Protein AF-A0A956NS89-F1 (afdb_monomer)

Radius of gyration: 17.62 Å; Cα contacts (8 Å, |Δi|>4): 141; chains: 1; bounding box: 43×29×49 Å

Structure (mmCIF, N/CA/C/O backbone):
data_AF-A0A956NS89-F1
#
_entry.id   AF-A0A956NS89-F1
#
loop_
_atom_site.group_PDB
_atom_site.id
_atom_site.type_symbol
_atom_site.label_atom_id
_atom_site.label_alt_id
_atom_site.label_comp_id
_atom_site.label_asym_id
_atom_site.label_entity_id
_atom_site.label_seq_id
_atom_site.pdbx_PDB_ins_code
_atom_site.Cartn_x
_atom_site.Cartn_y
_atom_site.Cartn_z
_atom_site.occupancy
_atom_site.B_iso_or_equiv
_atom_site.auth_seq_id
_atom_site.auth_comp_id
_atom_site.auth_asym_id
_atom_site.auth_atom_id
_atom_site.pdbx_PDB_model_num
ATOM 1 N N . PHE A 1 1 ? 0.420 -14.340 3.849 1.00 59.09 1 PHE A N 1
ATOM 2 C CA . PHE A 1 1 ? 0.986 -13.445 2.816 1.00 59.09 1 PHE A CA 1
ATOM 3 C C . PHE A 1 1 ? 2.464 -13.705 2.562 1.00 59.09 1 PHE A C 1
ATOM 5 O O . PHE A 1 1 ? 2.792 -14.062 1.443 1.00 59.09 1 PHE A O 1
ATOM 12 N N . VAL A 1 2 ? 3.336 -13.637 3.572 1.00 60.91 2 VAL A N 1
ATOM 13 C CA . VAL A 1 2 ? 4.790 -13.877 3.423 1.00 60.91 2 VAL A CA 1
ATOM 14 C C . VAL A 1 2 ? 5.117 -15.228 2.766 1.00 60.91 2 VAL A C 1
ATOM 16 O O . VAL A 1 2 ? 5.821 -15.266 1.764 1.00 60.91 2 VAL A O 1
ATOM 19 N N . LEU A 1 3 ? 4.505 -16.323 3.240 1.00 66.44 3 LEU A N 1
ATOM 20 C CA . LEU A 1 3 ? 4.665 -17.656 2.635 1.00 66.44 3 LEU A CA 1
ATOM 21 C C . LEU A 1 3 ? 4.230 -17.713 1.161 1.00 66.44 3 LEU A C 1
ATOM 23 O O . LEU A 1 3 ? 4.802 -18.464 0.383 1.00 66.44 3 LEU A O 1
ATOM 27 N N . ARG A 1 4 ? 3.252 -16.890 0.760 1.00 68.00 4 ARG A N 1
ATOM 28 C CA . ARG A 1 4 ? 2.780 -16.812 -0.629 1.00 68.00 4 ARG A CA 1
ATOM 29 C C . ARG A 1 4 ? 3.796 -16.101 -1.523 1.00 68.00 4 ARG A C 1
ATOM 31 O O . ARG A 1 4 ? 3.979 -16.515 -2.657 1.00 68.00 4 ARG A O 1
ATOM 38 N N . VAL A 1 5 ? 4.470 -15.067 -1.016 1.00 63.16 5 VAL A N 1
ATOM 39 C CA . VAL A 1 5 ? 5.537 -14.371 -1.755 1.00 63.16 5 VAL A CA 1
ATOM 40 C C . VAL A 1 5 ? 6.781 -15.243 -1.886 1.00 63.16 5 VAL A C 1
ATOM 42 O O . VAL A 1 5 ? 7.342 -15.323 -2.974 1.00 63.16 5 VAL A O 1
ATOM 45 N N . LEU A 1 6 ? 7.157 -15.969 -0.828 1.00 66.94 6 LEU A N 1
ATOM 46 C CA . LEU A 1 6 ? 8.232 -16.963 -0.900 1.00 66.94 6 LEU A CA 1
ATOM 47 C C . LEU A 1 6 ? 7.907 -18.080 -1.904 1.00 66.94 6 LEU A C 1
ATOM 49 O O . LEU A 1 6 ? 8.742 -18.406 -2.742 1.00 66.94 6 LEU A O 1
ATOM 53 N N . ALA A 1 7 ? 6.679 -18.609 -1.874 1.00 67.50 7 ALA A N 1
ATOM 54 C CA . ALA A 1 7 ? 6.222 -19.604 -2.842 1.00 67.50 7 ALA A CA 1
ATOM 55 C C . ALA A 1 7 ? 6.189 -19.053 -4.279 1.00 67.50 7 ALA A C 1
ATOM 57 O O . ALA A 1 7 ? 6.575 -19.756 -5.205 1.00 67.50 7 ALA A O 1
ATOM 58 N N . GLY A 1 8 ? 5.782 -17.793 -4.467 1.00 62.78 8 GLY A N 1
ATOM 59 C CA . GLY A 1 8 ? 5.792 -17.122 -5.766 1.00 62.78 8 GLY A CA 1
ATOM 60 C C . GLY A 1 8 ? 7.200 -16.983 -6.342 1.00 62.78 8 GLY A C 1
ATOM 61 O O . GLY A 1 8 ? 7.418 -17.367 -7.485 1.00 62.78 8 GLY A O 1
ATOM 62 N N . GLY A 1 9 ? 8.167 -16.512 -5.546 1.00 61.66 9 GLY A N 1
ATOM 63 C CA . GLY A 1 9 ? 9.564 -16.415 -5.984 1.00 61.66 9 GLY A CA 1
ATOM 64 C C . GLY A 1 9 ? 10.203 -17.775 -6.269 1.00 61.66 9 GLY A C 1
ATOM 65 O O . GLY A 1 9 ? 10.923 -17.908 -7.256 1.00 61.66 9 GLY A O 1
ATOM 66 N N . ALA A 1 10 ? 9.875 -18.802 -5.475 1.00 69.44 10 ALA A N 1
ATOM 67 C CA . ALA A 1 10 ? 10.300 -20.176 -5.739 1.00 69.44 10 ALA A CA 1
ATOM 68 C C . ALA A 1 10 ? 9.695 -20.734 -7.042 1.00 69.44 10 ALA A C 1
ATOM 70 O O . ALA A 1 10 ? 10.396 -21.389 -7.807 1.00 69.44 10 ALA A O 1
ATOM 71 N N . ALA A 1 11 ? 8.422 -20.438 -7.329 1.00 70.12 11 ALA A N 1
ATOM 72 C CA . ALA A 1 11 ? 7.727 -20.917 -8.524 1.00 70.12 11 ALA A CA 1
ATOM 73 C C . ALA A 1 11 ? 8.286 -20.335 -9.833 1.00 70.12 11 ALA A C 1
ATOM 75 O O . ALA A 1 11 ? 8.274 -21.017 -10.854 1.00 70.12 11 ALA A O 1
ATOM 76 N N . ILE A 1 12 ? 8.791 -19.097 -9.807 1.00 72.75 12 ILE A N 1
ATOM 77 C CA . ILE A 1 12 ? 9.407 -18.441 -10.976 1.00 72.75 12 ILE A CA 1
ATOM 78 C C . ILE A 1 12 ? 10.942 -18.489 -10.958 1.00 72.75 12 ILE A C 1
ATOM 80 O O . ILE A 1 12 ? 11.582 -17.871 -11.803 1.00 72.75 12 ILE A O 1
ATOM 84 N N . ASN A 1 13 ? 11.528 -19.208 -9.993 1.00 65.25 13 ASN A N 1
ATOM 85 C CA . ASN A 1 13 ? 12.972 -19.363 -9.805 1.00 65.25 13 ASN A CA 1
ATOM 86 C C . ASN A 1 13 ? 13.742 -18.023 -9.791 1.00 65.25 13 ASN A C 1
ATOM 88 O O . ASN A 1 13 ? 14.856 -17.916 -10.304 1.00 65.25 13 ASN A O 1
ATOM 92 N N . ALA A 1 14 ? 13.127 -16.980 -9.224 1.00 65.56 14 ALA A N 1
ATOM 93 C CA . ALA A 1 14 ? 13.692 -15.636 -9.176 1.00 65.56 14 ALA A CA 1
ATOM 94 C C . ALA A 1 14 ? 14.210 -15.313 -7.774 1.00 65.56 14 ALA A C 1
ATOM 96 O O . ALA A 1 14 ? 13.520 -15.516 -6.770 1.00 65.56 14 ALA A O 1
ATOM 97 N N . ALA A 1 15 ? 15.413 -14.739 -7.704 1.00 72.06 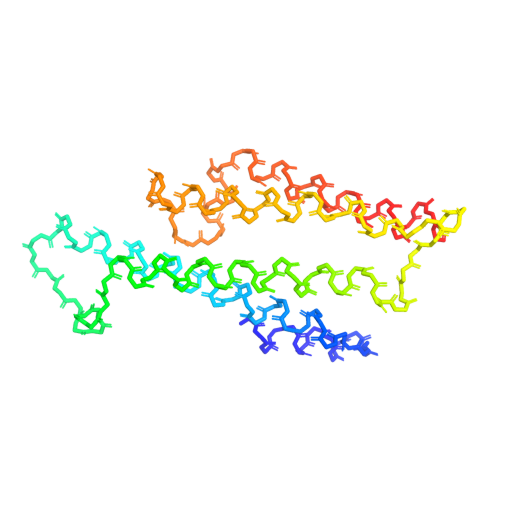15 ALA A N 1
ATOM 98 C CA . ALA A 1 15 ? 15.943 -14.197 -6.460 1.00 72.06 15 ALA A CA 1
ATOM 99 C C . ALA A 1 15 ? 15.060 -13.029 -5.987 1.00 72.06 15 ALA A C 1
ATOM 101 O O . ALA A 1 15 ? 15.006 -11.972 -6.620 1.00 72.06 15 ALA A O 1
ATOM 102 N N . ILE A 1 16 ? 14.355 -13.222 -4.871 1.00 73.31 16 ILE A N 1
ATOM 103 C CA . ILE A 1 16 ? 13.499 -12.188 -4.284 1.00 73.31 16 ILE A CA 1
ATOM 104 C C . ILE A 1 16 ? 14.394 -11.108 -3.668 1.00 73.31 16 ILE A C 1
ATOM 106 O O . ILE A 1 16 ? 15.239 -11.400 -2.823 1.00 73.31 16 ILE A O 1
ATOM 110 N N . SER A 1 17 ? 14.185 -9.847 -4.055 1.00 84.25 17 SER A N 1
ATOM 111 C CA . SER A 1 17 ? 14.865 -8.720 -3.410 1.00 84.25 17 SER A CA 1
ATOM 112 C C . SER A 1 17 ? 14.542 -8.692 -1.906 1.00 84.25 17 SER A C 1
ATOM 114 O O . SER A 1 17 ? 13.357 -8.707 -1.550 1.00 84.25 17 SER A O 1
ATOM 116 N N . PRO A 1 18 ? 15.545 -8.572 -1.014 1.00 86.81 18 PRO A N 1
ATOM 117 C CA . PRO A 1 18 ? 15.308 -8.465 0.426 1.00 86.81 18 PRO A CA 1
ATOM 118 C C . PRO A 1 18 ? 14.349 -7.323 0.786 1.00 86.81 18 PRO A C 1
ATOM 120 O O . PRO A 1 18 ? 13.513 -7.465 1.675 1.00 86.81 18 PRO A O 1
ATOM 123 N N . TYR A 1 19 ? 14.410 -6.208 0.054 1.00 91.19 19 TYR A N 1
ATOM 124 C CA . TYR A 1 19 ? 13.539 -5.054 0.277 1.00 91.19 19 TYR A CA 1
ATOM 125 C C . TYR A 1 19 ? 12.089 -5.324 -0.131 1.00 91.19 19 TYR A C 1
ATOM 127 O O . TYR A 1 19 ? 11.171 -4.918 0.576 1.00 91.19 19 TYR A O 1
ATOM 135 N N . LEU A 1 20 ? 11.869 -6.069 -1.219 1.00 86.69 20 LEU A N 1
ATOM 136 C CA . LEU A 1 20 ? 10.526 -6.474 -1.643 1.00 86.69 20 LEU A CA 1
ATOM 137 C C . LEU A 1 20 ? 9.905 -7.475 -0.655 1.00 86.69 20 LEU A C 1
ATOM 139 O O . LEU A 1 20 ? 8.715 -7.401 -0.336 1.00 86.69 20 LEU A O 1
ATOM 143 N N . TYR A 1 21 ? 10.728 -8.380 -0.122 1.00 87.00 21 TYR A N 1
ATOM 144 C CA . TYR A 1 21 ? 10.326 -9.295 0.942 1.00 87.00 21 TYR A CA 1
ATOM 145 C C . TYR A 1 21 ? 9.909 -8.539 2.213 1.00 87.00 21 TYR A C 1
ATOM 147 O O . TYR A 1 21 ? 8.819 -8.769 2.741 1.00 87.00 21 TYR A O 1
ATOM 155 N N . LEU A 1 22 ? 10.725 -7.580 2.663 1.00 91.06 22 LEU A N 1
ATOM 156 C CA . LEU A 1 22 ? 10.398 -6.731 3.812 1.00 91.06 22 LEU A CA 1
ATOM 157 C C . LEU A 1 22 ? 9.142 -5.886 3.568 1.00 91.06 22 LEU A C 1
ATOM 159 O O . LEU A 1 22 ? 8.275 -5.830 4.437 1.00 91.06 22 LEU A O 1
ATOM 163 N N . SER A 1 23 ? 8.997 -5.299 2.378 1.00 91.88 23 SER A N 1
ATOM 164 C CA . SER A 1 23 ? 7.797 -4.547 1.990 1.00 91.88 23 SER A CA 1
ATOM 165 C C . SER A 1 23 ? 6.536 -5.400 2.103 1.00 91.88 23 SER A C 1
ATOM 167 O O . SER A 1 23 ? 5.544 -4.967 2.684 1.00 91.88 23 SER A O 1
ATOM 169 N N . THR A 1 24 ? 6.600 -6.663 1.673 1.00 89.69 24 THR A N 1
ATOM 170 C CA . THR A 1 24 ? 5.492 -7.617 1.825 1.00 89.69 24 THR A CA 1
ATOM 171 C C . THR A 1 24 ? 5.154 -7.885 3.294 1.00 89.69 24 THR A C 1
ATOM 173 O O . THR A 1 24 ? 3.977 -7.956 3.650 1.00 89.69 24 THR A O 1
ATOM 176 N N . ILE A 1 25 ? 6.163 -8.059 4.154 1.00 90.75 25 ILE A N 1
ATOM 177 C CA . ILE A 1 25 ? 5.952 -8.278 5.593 1.00 90.75 25 ILE A CA 1
ATOM 178 C C . ILE A 1 25 ? 5.251 -7.070 6.212 1.00 90.75 25 ILE A C 1
ATOM 180 O O . ILE A 1 25 ? 4.229 -7.232 6.881 1.00 90.75 25 ILE A O 1
ATOM 184 N N . PHE A 1 26 ? 5.772 -5.866 5.976 1.00 94.31 26 PHE A N 1
ATOM 185 C CA . PHE A 1 26 ? 5.215 -4.647 6.554 1.00 94.31 26 PHE A CA 1
ATOM 186 C C . PHE A 1 26 ? 3.816 -4.344 6.022 1.00 94.31 26 PHE A C 1
ATOM 188 O O . PHE A 1 26 ? 2.946 -3.975 6.809 1.00 94.31 26 PHE A O 1
ATOM 195 N N . LEU A 1 27 ? 3.558 -4.606 4.739 1.00 91.94 27 LEU A N 1
ATOM 196 C CA . LEU A 1 27 ? 2.229 -4.467 4.155 1.00 91.94 27 LEU A CA 1
ATOM 197 C C . LEU A 1 27 ? 1.233 -5.457 4.778 1.00 91.94 27 LEU A C 1
ATOM 199 O O . LEU A 1 27 ? 0.093 -5.095 5.068 1.00 91.94 27 LEU A O 1
ATOM 203 N N . ALA A 1 28 ? 1.655 -6.699 5.031 1.00 90.31 28 ALA A N 1
ATOM 204 C CA . ALA A 1 28 ? 0.813 -7.689 5.696 1.00 90.31 28 ALA A CA 1
ATOM 205 C C . ALA A 1 28 ? 0.499 -7.297 7.151 1.00 90.31 28 ALA A C 1
ATOM 207 O O . ALA A 1 28 ? -0.640 -7.453 7.592 1.00 90.31 28 ALA A O 1
ATOM 208 N N . LEU A 1 29 ? 1.482 -6.758 7.882 1.00 91.38 29 LEU A N 1
ATOM 209 C CA . LEU A 1 29 ? 1.274 -6.212 9.227 1.00 91.38 29 LEU A CA 1
ATOM 210 C C . LEU A 1 29 ? 0.304 -5.028 9.199 1.00 91.38 29 LEU A C 1
ATOM 212 O O . LEU A 1 29 ? -0.643 -4.998 9.980 1.00 91.38 29 LEU A O 1
ATOM 216 N N . PHE A 1 30 ? 0.494 -4.101 8.262 1.00 92.31 30 PHE A N 1
ATOM 217 C CA . PHE A 1 30 ? -0.374 -2.944 8.064 1.00 92.31 30 PHE A CA 1
ATOM 218 C C . PHE A 1 30 ? -1.841 -3.350 7.863 1.00 92.31 30 PHE A C 1
ATOM 220 O O . PHE A 1 30 ? -2.722 -2.874 8.579 1.00 92.31 30 PHE A O 1
ATOM 227 N N . GLN A 1 31 ? -2.106 -4.293 6.956 1.00 90.50 31 GLN A N 1
ATOM 228 C CA . GLN A 1 31 ? -3.458 -4.816 6.730 1.00 90.50 31 GLN A CA 1
ATOM 229 C C . GLN A 1 31 ? -4.008 -5.553 7.963 1.00 90.50 31 GLN A C 1
ATOM 231 O O . GLN A 1 31 ? -5.175 -5.384 8.319 1.00 90.50 31 GLN A O 1
ATOM 236 N N . GLY A 1 32 ? -3.173 -6.339 8.651 1.00 89.69 32 GLY A N 1
ATOM 237 C CA . GLY A 1 32 ? -3.558 -7.049 9.872 1.00 89.69 32 GLY A CA 1
ATOM 238 C C . GLY A 1 32 ? -3.980 -6.108 11.005 1.00 89.69 32 GLY A C 1
ATOM 239 O O . GLY A 1 32 ? -5.017 -6.328 11.635 1.00 89.69 32 GLY A O 1
ATOM 240 N N . PHE A 1 33 ? -3.225 -5.030 11.231 1.00 91.25 33 PHE A N 1
ATOM 241 C CA . PHE A 1 33 ? -3.564 -4.013 12.227 1.00 91.25 33 PHE A CA 1
ATOM 242 C C . PHE A 1 33 ? -4.800 -3.203 11.834 1.00 91.25 33 PHE A C 1
ATOM 244 O O . PHE A 1 33 ? -5.614 -2.894 12.703 1.00 91.25 33 PHE A O 1
ATOM 251 N N . ALA A 1 34 ? -4.995 -2.916 10.543 1.00 90.31 34 ALA A N 1
ATOM 252 C CA . ALA A 1 34 ? -6.194 -2.234 10.055 1.00 90.31 34 ALA A CA 1
ATOM 253 C C . ALA A 1 34 ? -7.458 -3.041 10.369 1.00 90.31 34 ALA A C 1
ATOM 255 O O . ALA A 1 34 ? -8.403 -2.505 10.952 1.00 90.31 34 ALA A O 1
ATOM 256 N N . LYS A 1 35 ? -7.418 -4.349 10.084 1.00 88.19 35 LYS A N 1
ATOM 257 C CA . LYS A 1 35 ? -8.512 -5.270 10.393 1.00 88.19 35 LYS A CA 1
ATOM 258 C C . LYS A 1 35 ? -8.791 -5.330 11.892 1.00 88.19 35 LYS A C 1
ATOM 260 O O . LYS A 1 35 ? -9.940 -5.210 12.304 1.00 88.19 35 LYS A O 1
ATOM 265 N N . ARG A 1 36 ? -7.746 -5.455 12.719 1.00 87.94 36 ARG A N 1
ATOM 266 C CA . ARG A 1 36 ? -7.885 -5.465 14.186 1.00 87.94 36 ARG A CA 1
ATOM 267 C C . ARG A 1 36 ? -8.492 -4.173 14.723 1.00 87.94 36 ARG A C 1
ATOM 269 O O . ARG A 1 36 ? -9.346 -4.233 15.600 1.00 87.94 36 ARG A O 1
ATOM 276 N N . ARG A 1 37 ? -8.101 -3.021 14.174 1.00 88.69 37 ARG A N 1
ATOM 277 C CA . ARG A 1 37 ? -8.664 -1.717 14.547 1.00 88.69 37 ARG A CA 1
ATOM 278 C C . ARG A 1 37 ? -10.149 -1.634 14.218 1.00 88.69 37 ARG A C 1
ATOM 280 O O . ARG A 1 37 ? -10.911 -1.145 15.044 1.00 88.69 37 ARG A O 1
ATOM 287 N N . GLN A 1 38 ? -10.560 -2.117 13.046 1.00 85.69 38 GLN A N 1
ATOM 288 C CA . GLN A 1 38 ? -11.977 -2.143 12.692 1.00 85.69 38 GLN A CA 1
ATOM 289 C C . GLN A 1 38 ? -12.770 -3.115 13.571 1.00 85.69 38 GLN A C 1
ATOM 291 O O . GLN A 1 38 ? -13.861 -2.764 14.004 1.00 85.69 38 GLN A O 1
ATOM 296 N N . GLU A 1 39 ? -12.240 -4.309 13.855 1.00 85.56 39 GLU A N 1
ATOM 297 C CA . GLU A 1 39 ? -12.883 -5.251 14.781 1.00 85.56 39 GLU A CA 1
ATOM 298 C C . GLU A 1 39 ? -13.105 -4.598 16.157 1.00 85.56 39 GLU A C 1
ATOM 300 O O . GLU A 1 39 ? -14.209 -4.669 16.686 1.00 85.56 39 GLU A O 1
ATOM 305 N N . LEU A 1 40 ? -12.103 -3.888 16.693 1.00 84.12 40 LEU A N 1
ATOM 306 C CA . LEU A 1 40 ? -12.219 -3.162 17.964 1.00 84.12 40 LEU A CA 1
ATOM 307 C C . LEU A 1 40 ? -13.283 -2.049 17.904 1.00 84.12 40 LEU A C 1
ATOM 309 O O . LEU A 1 40 ? -14.074 -1.895 18.830 1.00 84.12 40 LEU A O 1
ATOM 313 N N . GLN A 1 41 ? -13.325 -1.290 16.804 1.00 82.12 41 GLN A N 1
ATOM 314 C CA . GLN A 1 41 ? -14.308 -0.223 16.607 1.00 82.12 41 GLN A CA 1
ATOM 315 C C . GLN A 1 41 ? -15.741 -0.770 16.495 1.00 82.12 41 GLN A C 1
ATOM 317 O O . GLN A 1 41 ? -16.652 -0.197 17.079 1.00 82.12 41 GLN A O 1
ATOM 322 N N . ALA A 1 42 ? -15.938 -1.894 15.801 1.00 80.19 42 ALA A N 1
ATOM 323 C CA . ALA A 1 42 ? -17.249 -2.524 15.653 1.00 80.19 42 ALA A CA 1
ATOM 324 C C . ALA A 1 42 ? -17.783 -3.103 16.977 1.00 80.19 42 ALA A C 1
ATOM 326 O O . ALA A 1 42 ? -18.979 -3.031 17.242 1.00 80.19 42 ALA A O 1
ATOM 327 N N . LEU A 1 43 ? -16.909 -3.647 17.833 1.00 75.62 43 LEU A N 1
ATOM 328 C CA . LEU A 1 43 ? -17.303 -4.174 19.148 1.00 75.62 43 LEU A CA 1
ATOM 329 C C . LEU A 1 43 ? -17.688 -3.064 20.133 1.00 75.62 43 LEU A C 1
ATOM 331 O O . LEU A 1 43 ? -18.546 -3.279 20.981 1.00 75.62 43 LEU A O 1
ATOM 335 N N . ALA A 1 44 ? -17.102 -1.869 20.007 1.00 69.00 44 ALA A N 1
ATOM 336 C CA . ALA A 1 44 ? -17.512 -0.712 20.805 1.00 69.00 44 ALA A CA 1
ATOM 337 C C . ALA A 1 44 ? -18.955 -0.262 20.496 1.00 69.00 44 ALA A C 1
ATOM 339 O O . ALA A 1 44 ? -19.615 0.306 21.363 1.00 69.00 44 ALA A O 1
ATOM 340 N N . GLU A 1 45 ? -19.456 -0.531 19.286 1.00 63.16 45 GLU A N 1
ATOM 341 C CA . GLU A 1 45 ? -20.838 -0.226 18.890 1.00 63.16 45 GLU A CA 1
ATOM 342 C C . GLU A 1 45 ? -21.841 -1.308 19.334 1.00 63.16 45 GLU A C 1
ATOM 344 O O . GLU A 1 45 ? -23.030 -1.022 19.478 1.00 63.16 45 GLU A O 1
ATOM 349 N N . VAL A 1 46 ? -21.383 -2.538 19.603 1.00 61.38 46 VAL A N 1
ATOM 350 C CA . VAL A 1 46 ? -22.227 -3.675 20.002 1.00 61.38 46 VAL A CA 1
ATOM 351 C C . VAL A 1 46 ? -21.974 -4.017 21.472 1.00 61.38 46 VAL A C 1
ATOM 353 O O . VAL A 1 46 ? -21.117 -4.830 21.814 1.00 61.38 46 VAL A O 1
ATOM 356 N N . ALA A 1 47 ? -22.750 -3.393 22.359 1.00 49.59 47 ALA A N 1
ATOM 357 C CA . ALA A 1 47 ? -22.719 -3.613 23.805 1.00 49.59 47 ALA A CA 1
ATOM 358 C C . ALA A 1 47 ? -23.180 -5.038 24.191 1.00 49.59 47 ALA A C 1
ATOM 360 O O . ALA A 1 47 ? -24.308 -5.227 24.642 1.00 49.59 47 ALA A O 1
ATOM 361 N N . GLY A 1 48 ? -22.340 -6.060 24.001 1.00 54.22 48 GLY A N 1
ATOM 362 C CA . GLY A 1 48 ? -22.694 -7.419 24.432 1.00 54.22 48 GLY A CA 1
ATOM 363 C C . GLY A 1 48 ? -21.671 -8.526 24.195 1.00 54.22 48 GLY A C 1
ATOM 364 O O . GLY A 1 48 ? -21.646 -9.474 24.974 1.00 54.22 48 GLY A O 1
ATOM 365 N N . GLU A 1 49 ? -20.794 -8.419 23.194 1.00 54.72 49 GLU A N 1
ATOM 366 C CA . GLU A 1 49 ? -19.775 -9.446 22.938 1.00 54.72 49 GLU A CA 1
ATOM 367 C C . GLU A 1 49 ? -18.379 -8.819 22.951 1.00 54.72 49 GLU A C 1
ATOM 369 O O . GLU A 1 49 ? -18.025 -8.051 22.067 1.00 54.72 49 GLU A O 1
ATOM 374 N N . HIS A 1 50 ? -17.570 -9.123 23.967 1.00 54.72 50 HIS A N 1
ATOM 375 C CA . HIS A 1 50 ? -16.134 -8.832 23.961 1.00 54.72 50 HIS A CA 1
ATOM 376 C C . HIS A 1 50 ? -15.380 -10.109 23.591 1.00 54.72 50 HIS A C 1
ATOM 378 O O . HIS A 1 50 ? -15.455 -11.124 24.286 1.00 54.72 50 HIS A O 1
ATOM 384 N N . ARG A 1 51 ? -14.630 -10.080 22.484 1.00 58.62 51 ARG A N 1
ATOM 385 C CA . ARG A 1 51 ? -13.600 -11.096 22.236 1.00 58.62 51 ARG A CA 1
ATOM 386 C C . ARG A 1 51 ? -12.427 -10.812 23.171 1.00 58.62 51 ARG A C 1
ATOM 388 O O . ARG A 1 51 ? -11.726 -9.834 22.943 1.00 58.62 51 ARG A O 1
ATOM 395 N N . GLN A 1 52 ? -12.139 -11.727 24.100 1.00 58.50 52 GLN A N 1
ATOM 396 C CA . GLN A 1 52 ? -10.987 -11.642 25.020 1.00 58.50 52 GLN A CA 1
ATOM 397 C C . GLN A 1 52 ? -9.653 -11.292 24.335 1.00 58.50 52 GLN A C 1
ATOM 399 O O . GLN A 1 52 ? -8.814 -10.613 24.908 1.00 58.50 52 GLN A O 1
ATOM 404 N N . SER A 1 53 ? -9.442 -11.710 23.081 1.00 61.53 53 SER A N 1
ATOM 405 C CA . SER A 1 53 ? -8.209 -11.410 22.333 1.00 61.53 53 SER A CA 1
ATOM 406 C C . SER A 1 53 ? -8.005 -9.925 21.983 1.00 61.53 53 SER A C 1
ATOM 408 O O . SER A 1 53 ? -6.991 -9.586 21.376 1.00 61.53 53 SER A O 1
ATOM 410 N N . LEU A 1 54 ? -8.999 -9.067 22.227 1.00 62.31 54 LEU A N 1
ATOM 411 C CA . LEU A 1 54 ? -8.968 -7.635 21.918 1.00 62.31 54 LEU A CA 1
ATOM 412 C C . LEU A 1 54 ? -8.878 -6.754 23.172 1.00 62.31 54 LEU A C 1
ATOM 414 O O . LEU A 1 54 ? -8.645 -5.558 23.016 1.00 62.31 54 LEU A O 1
ATOM 418 N N . ASP A 1 55 ? -8.981 -7.333 24.373 1.00 66.38 55 ASP A N 1
ATOM 419 C CA . ASP A 1 55 ? -9.012 -6.590 25.642 1.00 66.38 55 ASP A CA 1
ATOM 420 C C . ASP A 1 55 ? -7.716 -5.795 25.894 1.00 66.38 55 ASP A C 1
ATOM 422 O O . ASP A 1 55 ? -7.749 -4.713 26.477 1.00 66.38 55 ASP A O 1
ATOM 426 N N . ASP A 1 56 ? -6.581 -6.276 25.379 1.00 75.56 56 ASP A N 1
ATOM 427 C CA . ASP A 1 56 ? -5.275 -5.620 25.533 1.00 75.56 56 ASP A CA 1
ATOM 428 C C . ASP A 1 56 ? -5.008 -4.510 24.493 1.00 75.56 56 ASP A C 1
ATOM 430 O O . ASP A 1 56 ? -3.993 -3.809 24.566 1.00 75.56 56 ASP A O 1
ATOM 434 N N . TYR A 1 57 ? -5.879 -4.339 23.489 1.00 80.56 57 TYR A N 1
ATOM 435 C CA . TYR A 1 57 ? -5.667 -3.383 22.399 1.00 80.56 57 TYR A CA 1
ATOM 436 C C . TYR A 1 57 ? -6.487 -2.107 22.570 1.00 80.56 57 TYR A C 1
ATOM 438 O O . TYR A 1 57 ? -7.694 -2.125 22.784 1.00 80.56 57 TYR A O 1
ATOM 446 N N . THR A 1 58 ? -5.839 -0.965 22.336 1.00 85.62 58 THR A N 1
ATOM 447 C CA . THR A 1 58 ? -6.511 0.336 22.226 1.00 85.62 58 THR A CA 1
ATOM 448 C C . THR A 1 58 ? -6.442 0.865 20.795 1.00 85.62 58 THR A C 1
ATOM 450 O O . THR A 1 58 ? -5.494 0.574 20.056 1.00 85.62 58 THR A O 1
ATOM 453 N N . ILE A 1 59 ? -7.418 1.694 20.396 1.00 87.38 59 ILE A N 1
ATOM 454 C CA . ILE A 1 59 ? -7.409 2.362 19.079 1.00 87.38 59 ILE A CA 1
ATOM 455 C C . ILE A 1 59 ? -6.109 3.154 18.877 1.00 87.38 59 ILE A C 1
ATOM 457 O O . ILE A 1 59 ? -5.501 3.055 17.815 1.00 87.38 59 ILE A O 1
ATOM 461 N N . GLY A 1 60 ? -5.635 3.873 19.902 1.00 89.75 60 GLY A N 1
ATOM 462 C CA . GLY A 1 60 ? -4.398 4.659 19.822 1.00 89.75 60 GLY A CA 1
ATOM 463 C C . GLY A 1 60 ? -3.141 3.809 19.593 1.00 89.75 60 GLY A C 1
ATOM 464 O O . GLY A 1 60 ? -2.273 4.180 18.796 1.00 89.75 60 GLY A O 1
ATOM 465 N N . LEU A 1 61 ? -3.056 2.635 20.228 1.00 90.62 61 LEU A N 1
ATOM 466 C CA . LEU A 1 61 ? -1.962 1.691 19.991 1.00 90.62 61 LEU A CA 1
ATOM 467 C C . LEU A 1 61 ? -1.999 1.151 18.555 1.00 90.62 61 LEU A C 1
ATOM 469 O O . LEU A 1 61 ? -0.981 1.151 17.862 1.00 90.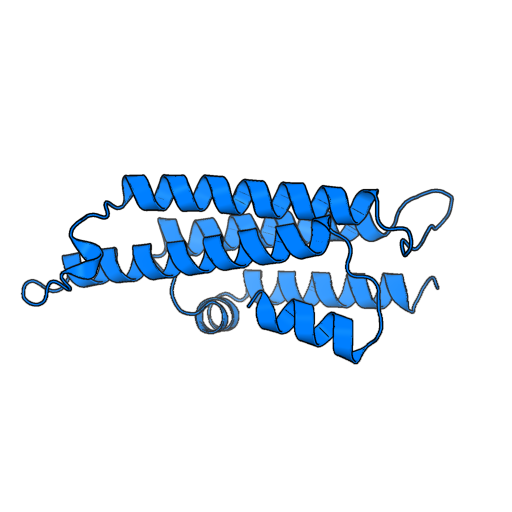62 61 LEU A O 1
ATOM 473 N N . LEU A 1 62 ? -3.181 0.746 18.083 1.00 91.44 62 LEU A N 1
ATOM 474 C CA . LEU A 1 62 ? -3.360 0.237 16.721 1.00 91.44 62 LEU A CA 1
ATOM 475 C C . LEU A 1 62 ? -3.090 1.313 15.665 1.00 91.44 62 LEU A C 1
ATOM 477 O O . LEU A 1 62 ? -2.477 1.019 14.640 1.00 91.44 62 LEU A O 1
ATOM 481 N N . ASP A 1 63 ? -3.461 2.566 15.925 1.00 91.94 63 ASP A N 1
ATOM 482 C CA . ASP A 1 63 ? -3.106 3.693 15.066 1.00 91.94 63 ASP A CA 1
ATOM 483 C C . ASP A 1 63 ? -1.587 3.903 15.009 1.00 91.94 63 ASP A C 1
ATOM 485 O O . ASP A 1 63 ? -1.042 4.155 13.931 1.00 91.94 63 ASP A O 1
ATOM 489 N N . THR A 1 64 ? -0.877 3.724 16.122 1.00 95.12 64 THR A N 1
ATOM 490 C CA . THR A 1 64 ? 0.591 3.783 16.146 1.00 95.12 64 THR A CA 1
ATOM 491 C C . THR A 1 64 ? 1.204 2.664 15.299 1.00 95.12 64 THR A C 1
ATOM 493 O O . THR A 1 64 ? 2.030 2.934 14.423 1.00 95.12 64 THR A O 1
ATOM 496 N N . PHE A 1 65 ? 0.751 1.420 15.473 1.00 94.69 65 PHE A N 1
ATOM 497 C CA . PHE A 1 65 ? 1.218 0.278 14.678 1.00 94.69 65 PHE A CA 1
ATOM 498 C C . PHE A 1 65 ? 0.904 0.418 13.185 1.00 94.69 65 PHE A C 1
ATOM 500 O O . PHE A 1 65 ? 1.744 0.081 12.345 1.00 94.69 65 PHE A O 1
ATOM 507 N N . LEU A 1 66 ? -0.258 0.975 12.837 1.00 93.69 66 LEU A N 1
ATOM 508 C CA . LEU A 1 66 ? -0.617 1.311 11.459 1.00 93.69 66 LEU A CA 1
ATOM 509 C C . LEU A 1 66 ? 0.349 2.324 10.848 1.00 93.69 66 LEU A C 1
ATOM 511 O O . LEU A 1 66 ? 0.830 2.106 9.741 1.00 93.69 66 LEU A O 1
ATOM 515 N N . THR A 1 67 ? 0.679 3.403 11.563 1.00 95.19 67 THR A N 1
ATOM 516 C CA . THR A 1 67 ? 1.627 4.413 11.062 1.00 95.19 67 THR A CA 1
ATOM 517 C C . THR A 1 67 ? 3.020 3.818 10.847 1.00 95.19 67 THR A C 1
ATOM 519 O O . THR A 1 67 ? 3.629 4.041 9.800 1.00 95.19 67 THR A O 1
ATOM 522 N N . ILE A 1 68 ? 3.522 3.038 11.813 1.00 97.31 68 ILE A N 1
ATOM 523 C CA . ILE A 1 68 ? 4.851 2.411 11.739 1.00 97.31 68 ILE A CA 1
ATOM 524 C C . ILE A 1 68 ? 4.924 1.446 10.551 1.00 97.31 68 ILE A C 1
ATOM 526 O O . ILE A 1 68 ? 5.834 1.543 9.729 1.00 97.31 68 ILE A O 1
ATOM 530 N N . SER A 1 69 ? 3.948 0.544 10.425 1.00 96.25 69 SER A N 1
ATOM 531 C CA . SER A 1 69 ? 3.913 -0.446 9.340 1.00 96.25 69 SER A CA 1
ATOM 532 C C . SER A 1 69 ? 3.690 0.187 7.961 1.00 96.25 69 SER A C 1
ATOM 534 O O . SER A 1 69 ? 4.351 -0.213 7.002 1.00 96.25 69 SER A O 1
ATOM 536 N N . ALA A 1 70 ? 2.848 1.220 7.848 1.00 95.69 70 ALA A N 1
ATOM 537 C CA . ALA A 1 70 ? 2.675 1.994 6.617 1.00 95.69 70 ALA A CA 1
ATOM 538 C C . ALA A 1 70 ? 3.988 2.654 6.172 1.00 95.69 70 ALA A C 1
ATOM 540 O O . ALA A 1 70 ? 4.408 2.515 5.023 1.00 95.69 70 ALA A O 1
ATOM 541 N N . THR A 1 71 ? 4.674 3.320 7.105 1.00 96.81 71 THR A N 1
ATOM 542 C CA . THR A 1 71 ? 5.947 4.000 6.835 1.00 96.81 71 THR A CA 1
ATOM 543 C C . THR A 1 71 ? 7.020 2.996 6.421 1.00 96.81 71 THR A C 1
ATOM 545 O O . THR A 1 71 ? 7.702 3.197 5.418 1.00 96.81 71 THR A O 1
ATOM 548 N N . ALA A 1 72 ? 7.131 1.871 7.133 1.00 97.06 72 ALA A N 1
ATOM 549 C CA . ALA A 1 72 ? 8.068 0.805 6.796 1.00 97.06 72 ALA A CA 1
ATOM 550 C C . ALA A 1 72 ? 7.779 0.192 5.414 1.00 97.06 72 ALA A C 1
ATOM 552 O O . ALA A 1 72 ? 8.713 -0.076 4.658 1.00 97.06 72 ALA A O 1
ATOM 553 N N . THR A 1 73 ? 6.504 0.035 5.045 1.00 95.81 73 THR A N 1
ATOM 554 C CA . THR A 1 73 ? 6.086 -0.447 3.716 1.00 95.81 73 THR A CA 1
ATOM 555 C C . THR A 1 73 ? 6.545 0.496 2.608 1.00 95.81 73 THR A C 1
ATOM 557 O O . THR A 1 73 ? 7.173 0.049 1.649 1.00 95.81 73 THR A O 1
ATOM 560 N N . ILE A 1 74 ? 6.284 1.799 2.762 1.00 96.75 74 ILE A N 1
ATOM 561 C CA . ILE A 1 74 ? 6.703 2.831 1.804 1.00 96.75 74 ILE A CA 1
ATOM 562 C C . ILE A 1 74 ? 8.229 2.839 1.677 1.00 96.75 74 ILE A C 1
ATOM 564 O O . ILE A 1 74 ? 8.759 2.748 0.574 1.00 96.75 74 ILE A O 1
ATOM 568 N N . MET A 1 75 ? 8.945 2.895 2.802 1.00 97.38 75 MET A N 1
ATOM 569 C CA . MET A 1 75 ? 10.407 2.981 2.805 1.00 97.38 75 MET A CA 1
ATOM 570 C C . MET A 1 75 ? 11.060 1.767 2.146 1.00 97.38 75 MET A C 1
ATOM 572 O O . MET A 1 75 ? 11.959 1.913 1.320 1.00 97.38 75 MET A O 1
ATOM 576 N N . THR A 1 76 ? 10.595 0.563 2.475 1.00 95.44 76 THR A N 1
ATOM 577 C CA . THR A 1 76 ? 11.128 -0.671 1.881 1.00 95.44 76 THR A CA 1
ATOM 578 C C . THR A 1 76 ? 10.774 -0.807 0.404 1.00 95.44 76 THR A C 1
ATOM 580 O O . THR A 1 76 ? 11.612 -1.274 -0.366 1.00 95.44 76 THR A O 1
ATOM 583 N N . TYR A 1 77 ? 9.601 -0.333 -0.028 1.00 94.56 77 TYR A N 1
ATOM 584 C CA . TYR A 1 77 ? 9.263 -0.255 -1.450 1.00 94.56 77 TYR A CA 1
ATOM 585 C C . TYR A 1 77 ? 10.170 0.725 -2.204 1.00 94.56 77 TYR A C 1
ATOM 587 O O . TYR A 1 77 ? 10.704 0.382 -3.255 1.00 94.56 77 TYR A O 1
ATOM 595 N N . CYS A 1 78 ? 10.407 1.921 -1.658 1.00 94.44 78 CYS A N 1
ATOM 596 C CA . CYS A 1 78 ? 11.323 2.893 -2.254 1.00 94.44 78 CYS A CA 1
ATOM 597 C C . CYS A 1 78 ? 12.742 2.325 -2.377 1.00 94.44 78 CYS A C 1
ATOM 599 O O . CYS A 1 78 ? 13.363 2.444 -3.431 1.00 94.44 78 CYS A O 1
ATOM 601 N N . LEU A 1 79 ? 13.241 1.652 -1.333 1.00 93.88 79 LEU A N 1
ATOM 602 C CA . LEU A 1 79 ? 14.535 0.968 -1.380 1.00 93.88 79 LEU A CA 1
ATOM 603 C C . LEU A 1 79 ? 14.564 -0.104 -2.468 1.00 93.88 79 LEU A C 1
ATOM 605 O O . LEU A 1 79 ? 15.531 -0.163 -3.224 1.00 93.88 79 LEU A O 1
ATOM 609 N N . TYR A 1 80 ? 13.507 -0.909 -2.599 1.00 91.88 80 TYR A N 1
ATOM 610 C CA . TYR A 1 80 ? 13.383 -1.863 -3.699 1.00 91.88 80 TYR A CA 1
ATOM 611 C C . TYR A 1 80 ? 13.450 -1.164 -5.063 1.00 91.88 80 TYR A C 1
ATOM 613 O O . TYR A 1 80 ? 14.270 -1.546 -5.898 1.00 91.88 80 TYR A O 1
ATOM 621 N N . ALA A 1 81 ? 12.647 -0.117 -5.267 1.00 90.69 81 ALA A N 1
ATOM 622 C CA . ALA A 1 81 ? 12.572 0.595 -6.537 1.00 90.69 81 ALA A CA 1
ATOM 623 C C . ALA A 1 81 ? 13.925 1.201 -6.944 1.00 90.69 81 ALA A C 1
ATOM 625 O O . ALA A 1 81 ? 14.292 1.160 -8.115 1.00 90.69 81 ALA A O 1
ATOM 626 N N . VAL A 1 82 ? 14.693 1.713 -5.976 1.00 90.50 82 VAL A N 1
ATOM 627 C CA . VAL A 1 82 ? 16.027 2.295 -6.192 1.00 90.50 82 VAL A CA 1
ATOM 628 C C . VAL A 1 82 ? 17.097 1.230 -6.448 1.00 90.50 82 VAL A C 1
ATOM 630 O O . VAL A 1 82 ? 17.941 1.405 -7.325 1.00 90.50 82 VAL A O 1
ATOM 633 N N . THR A 1 83 ? 17.096 0.143 -5.674 1.00 88.25 83 THR A N 1
ATOM 634 C CA . THR A 1 83 ? 18.231 -0.798 -5.612 1.00 88.25 83 THR A CA 1
ATOM 635 C C . THR A 1 83 ? 18.078 -2.025 -6.499 1.00 88.25 83 THR A C 1
ATOM 637 O O . THR A 1 83 ? 19.062 -2.732 -6.719 1.00 88.25 83 THR A O 1
ATOM 640 N N . THR A 1 84 ? 16.876 -2.306 -7.012 1.00 84.56 84 THR A N 1
ATOM 641 C CA . THR A 1 84 ? 16.650 -3.511 -7.814 1.00 84.56 84 THR A CA 1
ATOM 6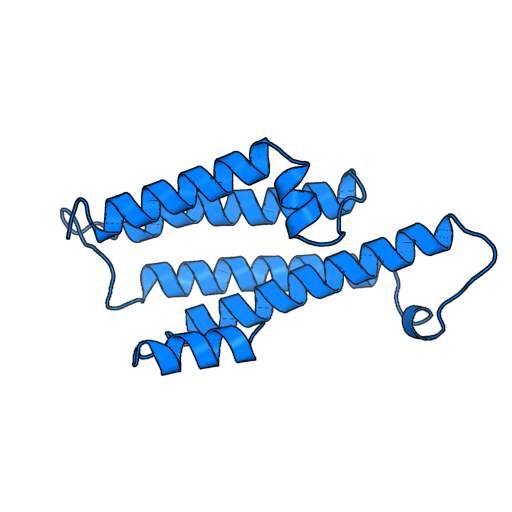42 C C . THR A 1 84 ? 17.565 -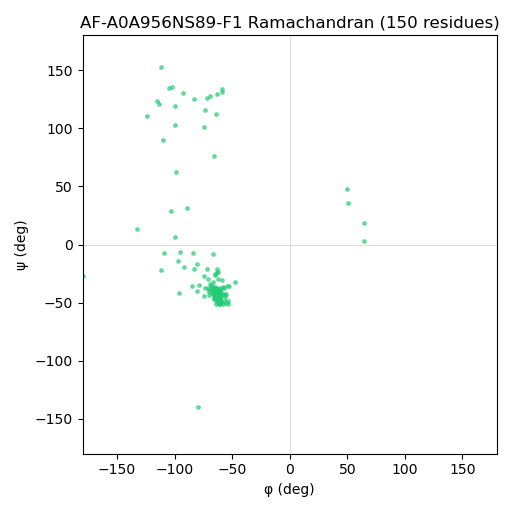3.533 -9.049 1.00 84.56 84 THR A C 1
ATOM 644 O O . THR A 1 84 ? 17.697 -2.517 -9.748 1.00 84.56 84 THR A O 1
ATOM 647 N N . PRO A 1 85 ? 18.226 -4.673 -9.334 1.00 75.69 85 PRO A N 1
ATOM 648 C CA . PRO A 1 85 ? 19.043 -4.823 -10.535 1.00 75.69 85 PRO A CA 1
ATOM 649 C C . PRO A 1 85 ? 18.179 -4.925 -11.799 1.00 75.69 85 PRO A C 1
ATOM 651 O O . PRO A 1 85 ? 18.650 -4.611 -12.883 1.00 75.69 85 PRO A O 1
ATOM 654 N N . TYR A 1 86 ? 16.902 -5.292 -11.658 1.00 74.62 86 TYR A N 1
ATOM 655 C CA . TYR A 1 86 ? 15.942 -5.457 -12.754 1.00 74.62 86 TYR A CA 1
ATOM 656 C C . TYR A 1 86 ? 15.189 -4.159 -13.088 1.00 74.62 86 TYR A C 1
ATOM 658 O O . TYR A 1 86 ? 14.013 -4.197 -13.439 1.00 74.62 86 TYR A O 1
ATOM 666 N N . ARG A 1 87 ? 15.824 -2.995 -12.901 1.00 76.62 87 ARG A N 1
ATOM 667 C CA . ARG A 1 87 ? 15.199 -1.695 -13.180 1.00 76.62 87 ARG A CA 1
ATOM 668 C C . ARG A 1 87 ? 15.323 -1.345 -14.668 1.00 76.62 87 ARG A C 1
ATOM 670 O O . ARG A 1 87 ? 16.448 -1.295 -15.165 1.00 76.62 87 ARG A O 1
ATOM 677 N N . PRO A 1 88 ? 14.221 -1.043 -15.374 1.00 76.25 88 PRO A N 1
ATOM 678 C CA . PRO A 1 88 ? 14.308 -0.473 -16.712 1.00 76.25 88 PRO A CA 1
ATOM 679 C C . PRO A 1 88 ? 14.854 0.952 -16.621 1.00 76.25 88 PRO A C 1
ATOM 681 O O . PRO A 1 88 ? 14.366 1.770 -15.831 1.00 76.25 88 PRO A O 1
ATOM 684 N N . VAL A 1 89 ? 15.900 1.229 -17.395 1.00 76.25 89 VAL A N 1
ATOM 685 C CA . VAL A 1 89 ? 16.548 2.541 -17.447 1.00 76.25 89 VAL A CA 1
ATOM 686 C C . VAL A 1 89 ? 16.313 3.130 -18.827 1.00 76.25 89 VAL A C 1
ATOM 688 O O . VAL A 1 89 ? 16.736 2.549 -19.822 1.00 76.25 89 VAL A O 1
ATOM 691 N N . TYR A 1 90 ? 15.677 4.296 -18.877 1.00 73.19 90 TYR A N 1
ATOM 692 C CA . TYR A 1 90 ? 15.567 5.099 -20.092 1.00 73.19 90 TYR A CA 1
ATOM 693 C C . TYR A 1 90 ? 16.320 6.402 -19.865 1.00 73.19 90 TYR A C 1
ATOM 695 O O . TYR A 1 90 ? 16.056 7.097 -18.887 1.00 73.19 90 TYR A O 1
ATOM 703 N N . ASP A 1 91 ? 17.288 6.693 -20.731 1.00 73.88 91 ASP A N 1
ATOM 704 C CA . ASP A 1 91 ? 18.107 7.909 -20.664 1.00 73.88 91 ASP A CA 1
ATOM 705 C C . ASP A 1 91 ? 18.697 8.172 -19.261 1.00 73.88 91 ASP A C 1
ATOM 707 O O . ASP A 1 91 ? 18.568 9.248 -18.687 1.00 73.88 91 ASP A O 1
ATOM 711 N N . SER A 1 92 ? 19.294 7.140 -18.647 1.00 75.88 92 SER A N 1
ATOM 712 C CA . SER A 1 92 ? 19.850 7.139 -17.275 1.00 75.88 92 SER A CA 1
ATOM 713 C C . SER A 1 92 ? 18.852 7.338 -16.116 1.00 75.88 92 SER A C 1
ATOM 715 O O . SER A 1 92 ? 19.249 7.294 -14.949 1.00 75.88 92 SER A O 1
ATOM 717 N N . VAL A 1 93 ? 17.550 7.446 -16.399 1.00 81.19 93 VAL A N 1
ATOM 718 C CA . VAL A 1 93 ? 16.488 7.561 -15.390 1.00 81.19 93 VAL A CA 1
ATOM 719 C C . VAL A 1 93 ? 15.928 6.186 -15.027 1.00 81.19 93 VAL A C 1
ATOM 721 O O . VAL A 1 93 ? 15.543 5.396 -15.889 1.00 81.19 93 VAL A O 1
ATOM 724 N N . ASN A 1 94 ? 15.842 5.903 -13.725 1.00 85.69 94 ASN A N 1
ATOM 725 C CA . ASN A 1 94 ? 15.175 4.711 -13.206 1.00 85.69 94 ASN A CA 1
ATOM 726 C C . ASN A 1 94 ? 13.651 4.875 -13.306 1.00 85.69 94 ASN A C 1
ATOM 728 O O . ASN A 1 94 ? 13.031 5.528 -12.462 1.00 85.69 94 ASN A O 1
ATOM 732 N N . LEU A 1 95 ? 13.051 4.249 -14.318 1.00 87.62 95 LEU A N 1
ATOM 733 C CA . LEU A 1 95 ? 11.619 4.361 -14.592 1.00 87.62 95 LEU A CA 1
ATOM 734 C C . LEU A 1 95 ? 10.750 3.763 -13.486 1.00 87.62 95 LEU A C 1
ATOM 736 O O . LEU A 1 95 ? 9.623 4.208 -13.283 1.00 87.62 95 LEU A O 1
ATOM 740 N N . LEU A 1 96 ? 11.274 2.804 -12.718 1.00 88.69 96 LEU A N 1
ATOM 741 C CA . LEU A 1 96 ? 10.533 2.185 -11.623 1.00 88.69 96 LEU A CA 1
ATOM 742 C C . LEU A 1 96 ? 10.167 3.203 -10.531 1.00 88.69 96 LEU A C 1
ATOM 744 O O . LEU A 1 96 ? 9.166 3.023 -9.842 1.00 88.69 96 LEU A O 1
ATOM 748 N N . LEU A 1 97 ? 10.903 4.313 -10.410 1.00 91.38 97 LEU A N 1
ATOM 749 C CA . LEU A 1 97 ? 10.568 5.399 -9.482 1.00 91.38 97 LEU A CA 1
ATOM 750 C C . LEU A 1 97 ? 9.232 6.079 -9.811 1.00 91.38 97 LEU A C 1
ATOM 752 O O . LEU A 1 97 ? 8.586 6.601 -8.905 1.00 91.38 97 LEU A O 1
ATOM 756 N N . LEU A 1 98 ? 8.762 6.004 -11.062 1.00 91.88 98 LEU A N 1
ATOM 757 C CA . LEU A 1 98 ? 7.446 6.514 -11.462 1.00 91.88 98 LEU A CA 1
ATOM 758 C C . LEU A 1 98 ? 6.298 5.784 -10.748 1.00 91.88 98 LEU A C 1
ATOM 760 O O . LEU A 1 98 ? 5.205 6.322 -10.618 1.00 91.88 98 LEU A O 1
ATOM 764 N N . THR A 1 99 ? 6.547 4.575 -10.239 1.00 93.19 99 THR A N 1
ATOM 765 C CA . THR A 1 99 ? 5.554 3.801 -9.484 1.00 93.19 99 THR A CA 1
ATOM 766 C C . THR A 1 99 ? 5.424 4.238 -8.016 1.00 93.19 99 THR A C 1
ATOM 768 O O . THR A 1 99 ? 4.431 3.912 -7.367 1.00 93.19 99 THR A O 1
ATOM 771 N N . VAL A 1 100 ? 6.398 4.987 -7.477 1.00 94.19 100 VAL A N 1
ATOM 772 C CA . VAL A 1 100 ? 6.440 5.392 -6.058 1.00 94.19 100 VAL A CA 1
ATOM 773 C C . VAL A 1 100 ? 5.278 6.318 -5.665 1.00 94.19 100 VAL A C 1
ATOM 775 O O . VAL A 1 100 ? 4.667 6.056 -4.627 1.00 94.19 100 VAL A O 1
ATOM 778 N N . PRO A 1 101 ? 4.911 7.354 -6.451 1.00 95.69 101 PRO A N 1
ATOM 779 C CA . PRO A 1 101 ? 3.760 8.201 -6.136 1.00 95.69 101 PRO A CA 1
ATOM 780 C C . PRO A 1 101 ? 2.444 7.430 -5.989 1.00 95.69 101 PRO A C 1
ATOM 782 O O . PRO A 1 101 ? 1.666 7.747 -5.092 1.00 95.69 101 PRO A O 1
ATOM 785 N N . PHE A 1 102 ? 2.221 6.392 -6.802 1.00 95.38 102 PHE A N 1
ATOM 786 C CA . PHE A 1 102 ? 1.037 5.536 -6.687 1.00 95.38 102 PHE A CA 1
ATOM 787 C C . PHE A 1 102 ? 1.048 4.749 -5.375 1.00 95.38 102 PHE A C 1
ATOM 789 O O . PHE A 1 102 ? 0.080 4.768 -4.629 1.00 95.38 102 PHE A O 1
ATOM 796 N N . VAL A 1 103 ? 2.176 4.129 -5.009 1.00 94.94 103 VAL A N 1
ATOM 797 C CA . VAL A 1 103 ? 2.276 3.398 -3.731 1.00 94.94 103 VAL A CA 1
ATOM 798 C C . VAL A 1 103 ? 2.063 4.324 -2.529 1.00 94.94 103 VAL A C 1
ATOM 800 O O . VAL A 1 103 ? 1.376 3.950 -1.577 1.00 94.94 103 VAL A O 1
ATOM 803 N N . LEU A 1 104 ? 2.603 5.546 -2.573 1.00 95.62 104 LEU A N 1
ATOM 804 C CA . LEU A 1 104 ? 2.342 6.567 -1.554 1.00 95.62 104 LEU A CA 1
ATOM 805 C C . LEU A 1 104 ? 0.850 6.892 -1.462 1.00 95.62 104 LEU A C 1
ATOM 807 O O . LEU A 1 104 ? 0.281 6.864 -0.367 1.00 95.62 104 LEU A O 1
ATOM 811 N N . TYR A 1 105 ? 0.218 7.168 -2.603 1.00 95.81 105 TYR A N 1
ATOM 812 C CA . TYR A 1 105 ? -1.207 7.456 -2.660 1.00 95.81 105 TYR A CA 1
ATOM 813 C C . TYR A 1 105 ? -2.035 6.288 -2.120 1.00 95.81 105 TYR A C 1
ATOM 815 O O . TYR A 1 105 ? -2.868 6.508 -1.245 1.00 95.81 105 TYR A O 1
ATOM 823 N N . ALA A 1 106 ? -1.772 5.056 -2.559 1.00 93.50 106 ALA A N 1
ATOM 824 C CA . ALA A 1 106 ? -2.441 3.847 -2.095 1.00 93.50 106 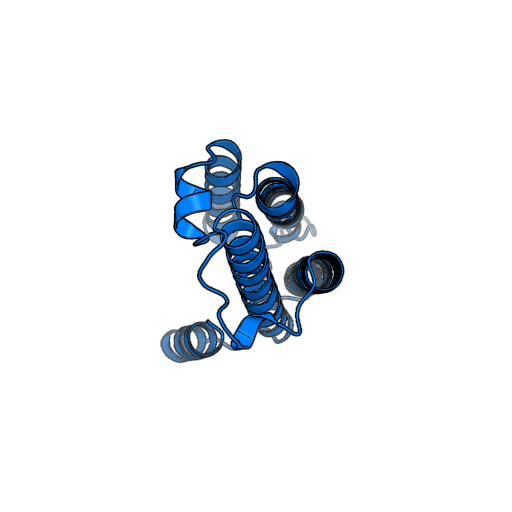ALA A CA 1
ATOM 825 C C . ALA A 1 106 ? -2.385 3.711 -0.566 1.00 93.50 106 ALA A C 1
ATOM 827 O O . ALA A 1 106 ? -3.417 3.538 0.088 1.00 93.50 106 ALA A O 1
ATOM 828 N N . VAL A 1 107 ? -1.192 3.833 0.026 1.00 93.69 107 VAL A N 1
ATOM 829 C CA . VAL A 1 107 ? -1.005 3.701 1.479 1.00 93.69 107 VAL A CA 1
ATOM 830 C C . VAL A 1 107 ? -1.726 4.820 2.234 1.00 93.69 107 VAL A C 1
ATOM 832 O O . VAL A 1 107 ? -2.426 4.550 3.213 1.00 93.69 107 VAL A O 1
ATOM 835 N N . PHE A 1 108 ? -1.616 6.069 1.776 1.00 93.94 108 PHE A N 1
ATOM 836 C CA . PHE A 1 108 ? -2.301 7.201 2.405 1.00 93.94 108 PHE A CA 1
ATOM 837 C C . PHE A 1 108 ? -3.819 7.116 2.260 1.00 93.94 108 PHE A C 1
ATOM 839 O O . PHE A 1 108 ? -4.548 7.375 3.220 1.00 93.94 108 PHE A O 1
ATOM 846 N N . ARG A 1 109 ? -4.310 6.707 1.088 1.00 92.94 109 ARG A N 1
ATOM 847 C CA . ARG A 1 109 ? -5.733 6.508 0.829 1.00 92.94 109 ARG A CA 1
ATOM 848 C C . ARG A 1 109 ? -6.286 5.411 1.722 1.00 92.94 109 ARG A C 1
ATOM 850 O O . ARG A 1 109 ? -7.322 5.619 2.346 1.00 92.94 109 ARG A O 1
ATOM 857 N N . TYR A 1 110 ? -5.579 4.292 1.851 1.00 90.81 110 TYR A N 1
ATOM 858 C CA . TYR A 1 110 ? -5.983 3.213 2.744 1.00 90.81 110 TYR A CA 1
ATOM 859 C C . TYR A 1 110 ? -6.003 3.670 4.209 1.00 90.81 110 TYR A C 1
ATOM 861 O O . TYR A 1 110 ? -6.995 3.456 4.900 1.00 90.81 110 TYR A O 1
ATOM 869 N N . LEU A 1 111 ? -4.965 4.376 4.679 1.00 90.94 111 LEU A N 1
ATOM 870 C CA . LEU A 1 111 ? -4.944 4.966 6.026 1.00 90.94 111 LEU A CA 1
ATOM 871 C C . LEU A 1 111 ? -6.140 5.895 6.272 1.00 90.94 111 LEU A C 1
ATOM 873 O O . LEU A 1 111 ? -6.771 5.820 7.326 1.00 90.94 111 LEU A O 1
ATOM 877 N N . TYR A 1 112 ? -6.473 6.745 5.298 1.00 91.06 112 TYR A N 1
ATOM 878 C CA . TYR A 1 112 ? -7.647 7.612 5.356 1.00 91.06 112 TYR A CA 1
ATOM 879 C C . TYR A 1 112 ? -8.946 6.801 5.460 1.00 91.06 112 TYR A C 1
ATOM 881 O O . TYR A 1 112 ? -9.789 7.097 6.306 1.00 91.06 112 TYR A O 1
ATOM 889 N N . LEU A 1 113 ? -9.108 5.754 4.647 1.00 89.75 113 LEU A N 1
ATOM 890 C CA . LEU A 1 113 ? -10.301 4.904 4.666 1.00 89.75 113 LEU A CA 1
ATOM 891 C C . LEU A 1 113 ? -10.459 4.176 6.008 1.00 89.75 113 LEU A C 1
ATOM 893 O O . LEU A 1 113 ? -11.554 4.175 6.570 1.00 89.75 113 LEU A O 1
ATOM 897 N N . VAL A 1 114 ? -9.367 3.650 6.566 1.00 89.00 114 VAL A N 1
ATOM 898 C CA . VAL A 1 114 ? -9.355 2.991 7.879 1.00 89.00 114 VAL A CA 1
ATOM 899 C C . VAL A 1 114 ? -9.706 3.974 8.995 1.00 89.00 114 VAL A C 1
ATOM 901 O O . VAL A 1 114 ? -10.578 3.689 9.813 1.00 89.00 114 VAL A O 1
ATOM 904 N N . ARG A 1 115 ? -9.032 5.130 9.053 1.00 86.19 115 ARG A N 1
ATOM 905 C CA . ARG A 1 115 ? -9.141 6.049 10.197 1.00 86.19 115 ARG A CA 1
ATOM 906 C C . ARG A 1 115 ? -10.369 6.939 10.162 1.00 86.19 115 ARG A C 1
ATOM 908 O O . ARG A 1 115 ? -10.953 7.183 11.211 1.00 86.19 115 ARG A O 1
ATOM 915 N N . VAL A 1 116 ? -10.727 7.443 8.984 1.00 86.31 116 VAL A N 1
ATOM 916 C CA . VAL A 1 116 ? -11.790 8.446 8.828 1.00 86.31 116 VAL A CA 1
ATOM 917 C C . VAL A 1 116 ? -13.114 7.791 8.469 1.00 86.31 116 VAL A C 1
ATOM 919 O O . VAL A 1 116 ? -14.148 8.189 8.991 1.00 86.31 116 VAL A O 1
ATOM 922 N N . ARG A 1 117 ? -13.103 6.790 7.580 1.00 82.19 117 ARG A N 1
ATOM 923 C CA . ARG A 1 117 ? -14.339 6.130 7.132 1.00 82.19 117 ARG A CA 1
ATOM 924 C C . ARG A 1 117 ? -14.675 4.852 7.897 1.00 82.19 117 ARG A C 1
ATOM 926 O O . ARG A 1 117 ? -15.734 4.290 7.648 1.00 82.19 117 ARG A O 1
ATOM 933 N N . GLY A 1 118 ? -13.791 4.377 8.779 1.00 76.81 118 GLY A N 1
ATOM 934 C CA . GLY A 1 118 ? -13.973 3.102 9.483 1.00 76.81 118 GLY A CA 1
ATOM 935 C C . GLY A 1 118 ? -13.969 1.883 8.549 1.00 76.81 118 GLY A C 1
ATOM 936 O O . GLY A 1 118 ? -14.452 0.819 8.920 1.00 76.81 118 GLY A O 1
ATOM 937 N N . LEU A 1 119 ? -13.445 2.030 7.326 1.00 74.31 119 LEU A N 1
ATOM 938 C CA . LEU A 1 119 ? -13.415 1.003 6.281 1.00 74.31 119 LEU A CA 1
ATOM 939 C C . LEU A 1 119 ? -12.042 0.315 6.253 1.00 74.31 119 LEU A C 1
ATOM 941 O O . LEU A 1 119 ? -11.309 0.419 5.275 1.00 74.31 119 LEU A O 1
ATOM 945 N N . GLY A 1 120 ? -11.665 -0.349 7.343 1.00 63.91 120 GLY A N 1
ATOM 946 C CA . GLY A 1 120 ? -10.406 -1.092 7.486 1.00 63.91 120 GLY A CA 1
ATOM 947 C C . GLY A 1 120 ? -10.536 -2.611 7.383 1.00 63.91 120 GLY A C 1
ATOM 948 O O . GLY A 1 120 ? -9.772 -3.321 8.032 1.00 63.91 120 GLY A O 1
ATOM 949 N N . GLY A 1 121 ? -11.530 -3.088 6.630 1.00 69.25 121 GLY A N 1
ATOM 950 C CA . GLY A 1 121 ? -11.986 -4.474 6.643 1.00 69.25 121 GLY A CA 1
ATOM 951 C C . GLY A 1 121 ? -11.080 -5.364 5.809 1.00 69.25 121 GLY A C 1
ATOM 952 O O . GLY A 1 121 ? -9.858 -5.223 5.819 1.00 69.25 121 GLY A O 1
ATOM 953 N N . ALA A 1 122 ? -11.667 -6.295 5.062 1.00 72.88 122 ALA A N 1
ATOM 954 C CA . ALA A 1 122 ? -10.895 -7.035 4.077 1.00 72.88 122 ALA A CA 1
ATOM 955 C C . ALA A 1 122 ? -10.366 -6.053 3.000 1.00 72.88 122 ALA A C 1
ATOM 957 O O . ALA A 1 122 ? -11.155 -5.257 2.481 1.00 72.88 122 ALA A O 1
ATOM 958 N N . PRO A 1 123 ? -9.061 -6.055 2.667 1.00 69.81 123 PRO A N 1
ATOM 959 C CA . PRO A 1 123 ? -8.487 -5.150 1.666 1.00 69.81 123 PRO A CA 1
ATOM 960 C C . PRO A 1 123 ? -9.222 -5.197 0.321 1.00 69.81 123 PRO A C 1
ATOM 962 O O . PRO A 1 123 ? -9.389 -4.172 -0.334 1.00 69.81 123 PRO A O 1
ATOM 965 N N . GLU A 1 124 ? -9.698 -6.380 -0.062 1.00 73.50 124 GLU A N 1
ATOM 966 C CA . GLU A 1 124 ? -10.539 -6.630 -1.230 1.00 73.50 124 GLU A CA 1
ATOM 967 C C . GLU A 1 124 ? -11.862 -5.851 -1.196 1.00 73.50 124 GLU A C 1
ATOM 969 O O . GLU A 1 124 ? -12.249 -5.256 -2.202 1.00 73.50 124 GLU A O 1
ATOM 974 N N . ASP A 1 125 ? -12.519 -5.760 -0.040 1.00 76.12 125 ASP A N 1
ATOM 975 C CA . ASP A 1 125 ? -13.761 -4.997 0.103 1.00 76.12 125 ASP A CA 1
ATOM 976 C C . ASP A 1 125 ? -13.497 -3.496 -0.003 1.00 76.12 125 ASP A C 1
ATOM 978 O O . ASP A 1 125 ? -14.275 -2.760 -0.613 1.00 76.12 125 ASP A O 1
ATOM 982 N N . VAL A 1 126 ? -12.386 -3.030 0.575 1.00 78.00 126 VAL A N 1
ATOM 983 C CA . VAL A 1 126 ? -11.959 -1.627 0.486 1.00 78.00 126 VAL A CA 1
ATOM 984 C C . VAL A 1 126 ? -11.657 -1.259 -0.967 1.00 78.00 126 VAL A C 1
ATOM 986 O O . VAL A 1 126 ? -12.100 -0.210 -1.437 1.00 78.00 126 VAL A O 1
ATOM 989 N N . LEU A 1 127 ? -10.975 -2.149 -1.694 1.00 74.00 127 LEU A N 1
ATOM 990 C CA . LEU A 1 127 ? -10.652 -1.988 -3.110 1.00 74.00 127 LEU A CA 1
ATOM 991 C C . LEU A 1 127 ? -11.89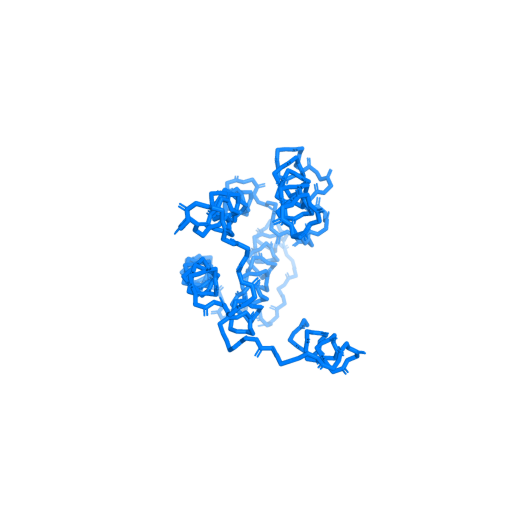6 -1.896 -3.991 1.00 74.00 127 LEU A C 1
ATOM 993 O O . LEU A 1 127 ? -11.971 -1.025 -4.853 1.00 74.00 127 LEU A O 1
ATOM 997 N N . LEU A 1 128 ? -12.889 -2.752 -3.761 1.00 76.00 128 LEU A N 1
ATOM 998 C CA . LEU A 1 128 ? -14.119 -2.748 -4.553 1.00 76.00 128 LEU A CA 1
ATOM 999 C C . LEU A 1 128 ? -15.047 -1.574 -4.207 1.00 76.00 128 LEU A C 1
ATOM 1001 O O . LEU A 1 128 ? -15.819 -1.126 -5.055 1.00 76.00 128 LEU A O 1
ATOM 1005 N N . ARG A 1 129 ? -14.983 -1.058 -2.974 1.00 81.31 129 ARG A N 1
ATOM 1006 C CA . ARG A 1 129 ? -15.831 0.056 -2.523 1.00 81.31 129 ARG A CA 1
ATOM 1007 C C . ARG A 1 129 ? -15.271 1.427 -2.889 1.00 81.31 129 ARG A C 1
ATOM 1009 O O . ARG A 1 129 ? -16.055 2.332 -3.180 1.00 81.31 129 ARG A O 1
ATOM 1016 N N . ASP A 1 130 ? -13.951 1.613 -2.868 1.00 88.69 130 ASP A N 1
ATOM 1017 C CA . ASP A 1 130 ? -13.333 2.913 -3.135 1.00 88.69 130 ASP A CA 1
ATOM 1018 C C . ASP A 1 130 ? -12.804 3.025 -4.570 1.00 88.69 130 ASP A C 1
ATOM 1020 O O . ASP A 1 130 ? -11.729 2.538 -4.913 1.00 88.69 130 ASP A O 1
ATOM 1024 N N . ARG A 1 131 ? -13.554 3.745 -5.415 1.00 88.88 131 ARG A N 1
ATOM 1025 C CA . ARG A 1 131 ? -13.210 3.944 -6.835 1.00 88.88 131 ARG A CA 1
ATOM 1026 C C . ARG A 1 131 ? -11.842 4.595 -7.039 1.00 88.88 131 ARG A C 1
ATOM 1028 O O . ARG A 1 131 ? -11.161 4.255 -7.996 1.00 88.88 131 ARG A O 1
ATOM 1035 N N . LEU A 1 132 ? -11.451 5.535 -6.174 1.00 90.50 132 LEU A N 1
ATOM 1036 C CA . LEU A 1 132 ? -10.171 6.235 -6.309 1.00 90.50 132 LEU A CA 1
ATOM 1037 C C . LEU A 1 132 ? -9.002 5.294 -6.006 1.00 90.50 132 LEU A C 1
ATOM 1039 O O . LEU A 1 132 ? -8.032 5.278 -6.753 1.00 90.50 132 LEU A O 1
ATOM 1043 N N . PHE A 1 133 ? -9.121 4.483 -4.956 1.00 89.62 133 PHE A N 1
ATOM 1044 C CA . PHE A 1 133 ? -8.130 3.463 -4.634 1.00 89.62 133 PHE A CA 1
ATOM 1045 C C . PHE A 1 133 ? -8.019 2.400 -5.739 1.00 89.62 133 PHE A C 1
ATOM 1047 O O . PHE A 1 133 ? -6.913 2.041 -6.129 1.00 89.62 133 PHE A O 1
ATOM 1054 N N . LEU A 1 134 ? -9.141 1.954 -6.317 1.00 91.25 134 LEU A N 1
ATOM 1055 C CA . LEU A 1 134 ? -9.119 1.030 -7.456 1.00 91.25 134 LEU A CA 1
ATOM 1056 C C . LEU A 1 134 ? -8.431 1.635 -8.688 1.00 91.25 134 LEU A C 1
ATOM 1058 O O . LEU A 1 134 ? -7.605 0.973 -9.312 1.00 91.25 134 LEU A O 1
ATOM 1062 N N . LEU A 1 135 ? -8.761 2.882 -9.041 1.00 93.75 135 LEU A N 1
ATOM 1063 C CA . LEU A 1 135 ? -8.143 3.577 -10.174 1.00 93.75 135 LEU A CA 1
ATOM 106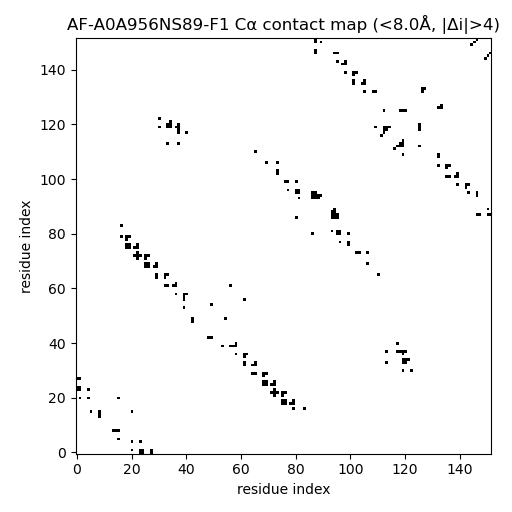4 C C . LEU A 1 135 ? -6.634 3.738 -9.991 1.00 93.75 135 LEU A C 1
ATOM 1066 O O . LEU A 1 135 ? -5.895 3.556 -10.951 1.00 93.75 135 LEU A O 1
ATOM 1070 N N . ASP A 1 136 ? -6.184 4.035 -8.774 1.00 94.56 136 ASP A N 1
ATOM 1071 C CA . ASP A 1 136 ? -4.763 4.137 -8.449 1.00 94.56 136 ASP A CA 1
ATOM 1072 C C . ASP A 1 136 ? -4.032 2.798 -8.628 1.00 94.56 136 ASP A C 1
ATOM 1074 O O . ASP A 1 136 ? -3.019 2.740 -9.322 1.00 94.56 136 ASP A O 1
ATOM 1078 N N . VAL A 1 137 ? -4.593 1.699 -8.111 1.00 91.62 137 VAL A N 1
ATOM 1079 C CA . VAL A 1 137 ? -4.018 0.353 -8.281 1.00 91.62 137 VAL A CA 1
ATOM 1080 C C . VAL A 1 137 ? -3.972 -0.057 -9.757 1.00 91.62 137 VAL A C 1
ATOM 1082 O O . VAL A 1 137 ? -2.981 -0.634 -10.210 1.00 91.62 137 VAL A O 1
ATOM 1085 N N . LEU A 1 138 ? -5.019 0.255 -10.528 1.00 94.56 138 LEU A N 1
ATOM 1086 C CA . LEU A 1 138 ? -5.049 -0.001 -11.969 1.00 94.56 138 LEU A CA 1
ATOM 1087 C C . LEU A 1 138 ? -4.007 0.839 -12.713 1.00 94.56 138 LEU A C 1
ATOM 1089 O O . LEU A 1 138 ? -3.277 0.301 -13.543 1.00 94.56 138 LEU A O 1
ATOM 1093 N N . ALA A 1 139 ? -3.910 2.133 -12.406 1.00 94.69 139 ALA A N 1
ATOM 1094 C CA . ALA A 1 139 ? -2.932 3.025 -13.014 1.00 94.69 139 ALA A CA 1
ATOM 1095 C C . ALA A 1 139 ? -1.500 2.572 -12.702 1.00 94.69 139 ALA A C 1
ATOM 1097 O O . ALA A 1 139 ? -0.692 2.459 -13.620 1.00 94.69 139 ALA A O 1
ATOM 1098 N N . TRP A 1 140 ? -1.219 2.201 -11.451 1.00 95.38 140 TRP A N 1
ATOM 1099 C CA . TRP A 1 140 ? 0.057 1.614 -11.046 1.00 95.38 140 TRP A CA 1
ATOM 1100 C C . TRP A 1 140 ? 0.390 0.353 -11.848 1.00 95.38 140 TRP A C 1
ATOM 1102 O O . TRP A 1 140 ? 1.490 0.243 -12.390 1.00 95.38 140 TRP A O 1
ATOM 1112 N N . GLY A 1 141 ? -0.563 -0.578 -11.975 1.00 93.00 141 GLY A N 1
ATOM 1113 C CA . GLY A 1 141 ? -0.376 -1.814 -12.737 1.00 93.00 141 GLY A CA 1
ATOM 1114 C C . GLY A 1 141 ? -0.102 -1.555 -14.220 1.00 93.00 141 GLY A C 1
ATOM 1115 O O . GLY A 1 141 ? 0.819 -2.139 -14.787 1.00 93.00 141 GLY A O 1
ATOM 1116 N N . LEU A 1 142 ? -0.846 -0.632 -14.836 1.00 94.19 142 LEU A N 1
ATOM 1117 C CA . LEU A 1 142 ? -0.630 -0.214 -16.223 1.00 94.19 142 LEU A CA 1
ATOM 1118 C C . LEU A 1 142 ? 0.739 0.443 -16.411 1.00 94.19 142 LEU A C 1
ATOM 1120 O O . LEU A 1 142 ? 1.438 0.122 -17.369 1.00 94.19 142 LEU A O 1
ATOM 1124 N N . THR A 1 143 ? 1.148 1.320 -15.492 1.00 91.56 143 THR A N 1
ATOM 1125 C CA . THR A 1 143 ? 2.483 1.930 -15.503 1.00 91.56 143 THR A CA 1
ATOM 1126 C C . THR A 1 143 ? 3.571 0.866 -15.395 1.00 91.56 143 THR A C 1
ATOM 1128 O O . THR A 1 143 ? 4.535 0.903 -16.151 1.00 91.56 143 THR A O 1
ATOM 1131 N N . LEU A 1 144 ? 3.405 -0.123 -14.516 1.00 90.19 144 LEU A N 1
ATOM 1132 C CA . LEU A 1 144 ? 4.376 -1.198 -14.331 1.00 90.19 144 LEU A CA 1
ATOM 1133 C C . LEU A 1 144 ? 4.483 -2.090 -15.580 1.00 90.19 144 LEU A C 1
ATOM 1135 O O . LEU A 1 144 ? 5.590 -2.390 -16.022 1.00 90.19 144 LEU A O 1
ATOM 1139 N N . VAL A 1 145 ? 3.356 -2.444 -16.207 1.00 90.06 145 VAL A N 1
ATOM 1140 C CA . VAL A 1 145 ? 3.333 -3.179 -17.486 1.00 90.06 145 VAL A CA 1
ATOM 1141 C C . VAL A 1 145 ? 3.984 -2.364 -18.606 1.00 90.06 145 VAL A C 1
ATOM 1143 O O . VAL A 1 145 ? 4.814 -2.897 -19.338 1.00 90.06 145 VAL A O 1
ATOM 1146 N N . ALA A 1 146 ? 3.666 -1.073 -18.722 1.00 89.50 146 ALA A N 1
ATOM 1147 C CA . ALA A 1 146 ? 4.261 -0.198 -19.731 1.00 89.50 146 ALA A CA 1
ATOM 1148 C C . ALA A 1 146 ? 5.783 -0.070 -19.560 1.00 89.50 146 ALA A C 1
ATOM 1150 O O . ALA A 1 146 ? 6.517 -0.111 -20.543 1.00 89.50 146 ALA A O 1
ATOM 1151 N N . ILE A 1 147 ? 6.262 0.025 -18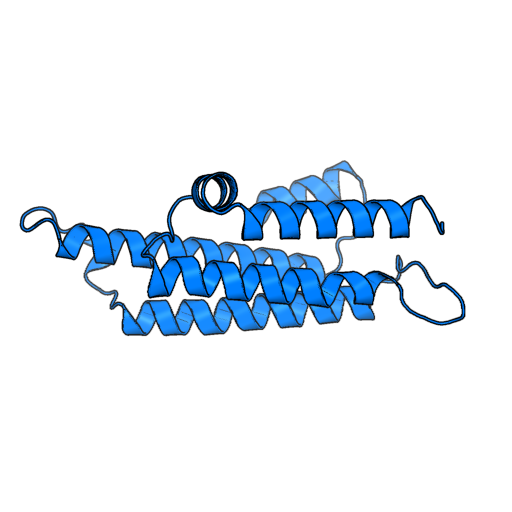.318 1.00 87.25 147 ILE A N 1
ATOM 1152 C CA . ILE A 1 147 ? 7.692 0.093 -18.001 1.00 87.25 147 ILE A CA 1
ATOM 1153 C C . ILE A 1 147 ? 8.410 -1.219 -18.352 1.00 87.25 147 ILE A C 1
ATOM 1155 O O . ILE A 1 147 ? 9.507 -1.172 -18.899 1.00 87.25 147 ILE A O 1
ATOM 1159 N N . LEU A 1 148 ? 7.813 -2.378 -18.048 1.00 83.62 148 LEU A N 1
ATOM 1160 C CA . LEU A 1 148 ? 8.457 -3.680 -18.266 1.00 83.62 148 LEU A CA 1
ATOM 1161 C C . LEU A 1 148 ? 8.408 -4.169 -19.720 1.00 83.62 148 LEU A C 1
ATOM 1163 O O . LEU A 1 148 ? 9.342 -4.837 -20.147 1.00 83.62 148 LEU A O 1
ATOM 1167 N N . TYR A 1 149 ? 7.333 -3.876 -20.458 1.00 83.25 149 TYR A N 1
ATOM 1168 C CA . TYR A 1 149 ? 7.118 -4.404 -21.815 1.00 83.25 149 TYR A CA 1
ATOM 1169 C C . TYR A 1 149 ? 7.191 -3.345 -22.919 1.00 83.25 149 TYR A C 1
ATOM 1171 O O . TYR A 1 149 ? 7.377 -3.693 -24.079 1.00 83.25 149 TYR A O 1
ATOM 1179 N N . GLY A 1 150 ? 6.994 -2.065 -22.594 1.00 70.12 150 GLY A N 1
ATOM 1180 C CA . GLY A 1 150 ? 7.008 -0.976 -23.577 1.00 70.12 150 GLY A CA 1
ATOM 1181 C C . GLY A 1 150 ? 8.378 -0.323 -23.773 1.00 70.12 150 GLY A C 1
ATOM 1182 O O . GLY A 1 150 ? 8.581 0.353 -24.776 1.00 70.12 150 GLY A O 1
ATOM 1183 N N . LEU A 1 151 ? 9.300 -0.498 -22.820 1.00 60.25 151 LEU A N 1
ATOM 1184 C CA . LEU A 1 151 ? 10.637 0.118 -22.805 1.00 60.25 151 LEU A CA 1
ATOM 1185 C C . LEU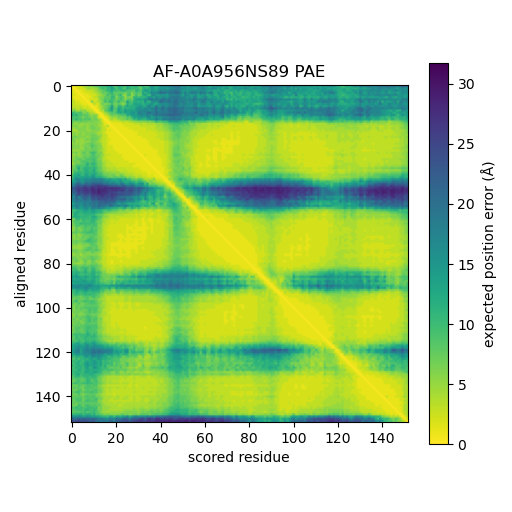 A 1 151 ? 11.756 -0.898 -22.490 1.00 60.25 151 LEU A C 1
ATOM 1187 O O . LEU A 1 151 ? 12.875 -0.491 -22.174 1.00 60.25 151 LEU A O 1
ATOM 1191 N N . GLY A 1 152 ? 11.434 -2.196 -22.540 1.00 50.66 152 GLY A N 1
ATOM 1192 C CA . GLY A 1 152 ? 12.349 -3.324 -22.332 1.00 50.66 152 GLY A CA 1
ATOM 1193 C C . GLY A 1 152 ? 12.744 -4.003 -23.633 1.00 50.66 152 GLY A C 1
ATOM 1194 O O . GLY A 1 152 ? 11.897 -4.034 -24.554 1.00 50.66 152 GLY A O 1
#

Nearest PDB structures (foldseek):
  8j8k-assembly1_A  TM=8.996E-01  e=2.878E-06  Mycobacterium tuberculosis H37Rv
  8j8j-assembly1_B  TM=8.977E-01  e=1.369E-05  Mycobacterium tuberculosis H37Rv
  8tn6-assembly1_C  TM=3.679E-01  e=3.596E+00  synthetic construct

Secondary structure (DSSP, 8-state):
-HHHHHHHHHHTT----HHHHHHHHHHHHHHHHHHHHHHHHHHHHSTT---GGGTT--HHHHHHHHHHHHHHHHHHHHHHHHH-TT--EETTEEGGGGGHHHHHHHHHHHHHHHHHS---S-HHHHHHH-HHHHHHHHHHHHHHHHHHHS--

Mean predicted aligned error: 7.31 Å

Sequence (152 aa):
FVLRVLAGGAAINAAISPYLYLSTIFLALFQGFAKRRQELQALAEVAGEHRQSLDDYTIGLLDTFLTISATATIMTYCLYAVTTPYRPVYDSVNLLLLTVPFVLYAVFRYLYLVRVRGLGGAPEDVLLRDRLFLLDVLAWGLTLVAILYGLG

Solvent-accessible surface area (backbone atoms only — not comparable to full-atom values): 8368 Å² total; per-residue (Å²): 106,61,70,55,53,54,50,50,30,61,73,67,73,46,88,74,54,69,34,49,53,50,17,48,48,24,45,52,50,24,50,52,36,33,31,52,43,34,54,54,55,55,39,73,75,42,92,82,64,81,63,76,93,48,74,90,63,50,68,70,58,38,53,48,51,33,51,53,23,47,51,47,20,52,53,24,42,52,51,29,50,72,64,46,88,89,53,47,64,59,95,89,38,63,56,51,55,72,48,47,63,42,55,52,48,50,53,52,51,50,52,45,32,32,72,75,68,60,53,18,59,59,68,67,58,44,41,74,69,33,66,67,57,38,50,43,55,51,51,41,51,51,50,52,49,44,48,62,67,71,69,98

Foldseek 3Di:
DLVVVVVVCVVVVHDDDPLNSQLVVLVVQLLVLLALLLVVVVVVVPPPDDDPVNPPDDNVVSLVSNVVSLVSNLVSQVVCQVPPPPFQADPNDRLSVVLSVLSVCLSVVQSCCSPPVSNSHPVVVVCVPDPVNVVSVVVSVVSVCCRNPVRD

pLDDT: mean 82.79, std 12.22, range [49.59, 97.38]